Protein AF-A0A1C0SEE8-F1 (afdb_monomer_lite)

Foldseek 3Di:
DDPDPDDPPDDQDAAADPAPVRLVVCVVVVSQVDDPLLVLLSVCCNVCLVCLQPPDLCSSCVVSVHDSVVCQVSCVSNHHPGSVRSNVRSVVRVVVVVVVVPDD

Radius of gyration: 16.48 Å; chains: 1; bounding box: 42×32×48 Å

Sequence (104 aa):
MNYGDADTRTNAGQGRPGDMRELKGMFASRALRLPKQLEQIALVALARPDLVAFGSARSIALACAVSPTTVARFATALGFNDFRDLKAFFQQHLRNARMISASP

pLDDT: mean 82.45, std 17.89, range [37.16, 96.38]

Structure (mmCIF, N/CA/C/O backbone):
data_AF-A0A1C0SEE8-F1
#
_entry.id   AF-A0A1C0SEE8-F1
#
loop_
_atom_site.group_PDB
_atom_site.id
_atom_site.type_symbol
_atom_site.label_atom_id
_atom_site.label_alt_id
_atom_site.label_comp_id
_atom_site.label_asym_id
_atom_site.label_entity_id
_atom_site.label_seq_id
_atom_site.pdbx_PDB_ins_code
_atom_site.Cartn_x
_atom_site.Cartn_y
_atom_site.Cartn_z
_atom_site.occupancy
_atom_site.B_iso_or_equiv
_atom_site.auth_seq_id
_atom_site.auth_comp_id
_atom_site.auth_asym_id
_atom_site.auth_atom_id
_atom_site.pdbx_PDB_model_num
ATOM 1 N N . MET A 1 1 ? 30.900 11.590 36.720 1.00 50.94 1 MET A N 1
ATOM 2 C CA . MET A 1 1 ? 30.337 11.531 35.357 1.00 50.94 1 MET A CA 1
ATOM 3 C C . MET A 1 1 ? 29.552 10.240 35.223 1.00 50.94 1 MET A C 1
ATOM 5 O O . MET A 1 1 ? 30.171 9.195 35.116 1.00 50.94 1 MET A O 1
ATOM 9 N N . ASN A 1 2 ? 28.224 10.306 35.265 1.00 37.16 2 ASN A N 1
ATOM 10 C CA . ASN A 1 2 ? 27.395 9.521 34.355 1.00 37.16 2 ASN A CA 1
ATOM 11 C C . ASN A 1 2 ? 26.071 10.272 34.195 1.00 37.16 2 ASN A C 1
ATOM 13 O O . ASN A 1 2 ? 25.447 10.645 35.187 1.00 37.16 2 ASN A O 1
ATOM 17 N N . TYR A 1 3 ? 25.737 10.608 32.957 1.00 43.59 3 TYR A N 1
ATOM 18 C CA . TYR A 1 3 ? 24.571 11.398 32.597 1.00 43.59 3 TYR A CA 1
ATOM 19 C C . TYR A 1 3 ? 23.543 10.422 32.022 1.00 43.59 3 TYR A C 1
ATOM 21 O O . TYR A 1 3 ? 23.777 9.866 30.956 1.00 43.59 3 TYR A O 1
ATOM 29 N N . GLY A 1 4 ? 22.423 10.238 32.726 1.00 41.69 4 GLY A N 1
ATOM 30 C CA . GLY A 1 4 ? 21.159 9.817 32.116 1.00 41.69 4 GLY A CA 1
ATOM 31 C C . GLY A 1 4 ? 20.907 8.318 31.943 1.00 41.69 4 GLY A C 1
ATOM 32 O O . GLY A 1 4 ? 20.722 7.861 30.822 1.00 41.69 4 GLY A O 1
ATOM 33 N N . ASP A 1 5 ? 20.745 7.588 33.045 1.00 48.75 5 ASP A N 1
ATOM 34 C CA . ASP A 1 5 ? 19.945 6.359 33.074 1.00 48.75 5 ASP A CA 1
ATOM 35 C C . ASP A 1 5 ? 18.492 6.720 33.430 1.00 48.75 5 ASP A C 1
ATOM 37 O O . ASP A 1 5 ? 18.088 6.625 34.587 1.00 48.75 5 ASP A O 1
ATOM 41 N N . ALA A 1 6 ? 17.705 7.202 32.465 1.00 50.53 6 ALA A N 1
ATOM 42 C CA . ALA A 1 6 ? 16.244 7.224 32.574 1.00 50.53 6 ALA A CA 1
ATOM 43 C C . ALA A 1 6 ? 15.581 7.502 31.219 1.00 50.53 6 ALA A C 1
ATOM 45 O O . ALA A 1 6 ? 15.778 8.552 30.619 1.00 50.53 6 ALA A O 1
ATOM 46 N N . ASP A 1 7 ? 14.704 6.574 30.844 1.00 40.19 7 ASP A N 1
ATOM 47 C CA . ASP A 1 7 ? 13.665 6.693 29.822 1.00 40.19 7 ASP A CA 1
ATOM 48 C C . ASP A 1 7 ? 14.091 6.489 28.356 1.00 40.19 7 ASP A C 1
ATOM 50 O O . ASP A 1 7 ? 14.401 7.400 27.598 1.00 40.19 7 ASP A O 1
ATOM 54 N N . THR A 1 8 ? 13.996 5.240 27.901 1.00 44.12 8 THR A N 1
ATOM 55 C CA . THR A 1 8 ? 13.576 4.986 26.515 1.00 44.12 8 THR A CA 1
ATOM 56 C C . THR A 1 8 ? 12.328 4.119 26.552 1.00 44.12 8 THR A C 1
ATOM 58 O O . THR A 1 8 ? 12.347 2.909 26.323 1.00 44.12 8 THR A O 1
ATOM 61 N N . ARG A 1 9 ? 11.216 4.750 26.930 1.00 43.19 9 ARG A N 1
ATOM 62 C CA . ARG A 1 9 ? 9.904 4.126 27.084 1.00 43.19 9 ARG A CA 1
ATOM 63 C C . ARG A 1 9 ? 9.070 4.184 25.795 1.00 43.19 9 ARG A C 1
ATOM 65 O O . ARG A 1 9 ? 7.901 4.546 25.842 1.00 43.19 9 ARG A O 1
ATOM 72 N N . THR A 1 10 ? 9.626 3.773 24.650 1.00 42.69 10 THR A N 1
ATOM 73 C CA . THR A 1 10 ? 8.882 3.635 23.374 1.00 42.69 10 THR A CA 1
ATOM 74 C C . THR A 1 10 ? 9.441 2.507 22.494 1.00 42.69 10 THR A C 1
ATOM 76 O O . THR A 1 10 ? 10.111 2.725 21.491 1.00 42.69 10 THR A O 1
ATOM 79 N N . ASN A 1 11 ? 9.155 1.254 22.855 1.00 45.31 11 ASN A N 1
ATOM 80 C CA . ASN A 1 11 ? 9.361 0.112 21.958 1.00 45.31 11 ASN A CA 1
ATOM 81 C C . ASN A 1 11 ? 8.105 -0.102 21.085 1.00 45.31 11 ASN A C 1
ATOM 83 O O . ASN A 1 11 ? 7.016 -0.276 21.627 1.00 45.31 11 ASN A O 1
ATOM 87 N N . ALA A 1 12 ? 8.312 -0.134 19.759 1.00 42.47 12 ALA A N 1
ATOM 88 C CA . ALA A 1 12 ? 7.362 -0.303 18.640 1.00 42.47 12 ALA A CA 1
ATOM 89 C C . ALA A 1 12 ? 6.706 0.981 18.072 1.00 42.47 12 ALA A C 1
ATOM 91 O O . ALA A 1 12 ? 5.544 1.279 18.325 1.00 42.47 12 ALA A O 1
ATOM 92 N N . GLY A 1 13 ? 7.452 1.699 17.221 1.00 45.03 13 GLY A N 1
ATOM 93 C CA . GLY A 1 13 ? 6.973 2.850 16.442 1.00 45.03 13 GLY A CA 1
ATOM 94 C C . GLY A 1 13 ? 7.707 3.032 15.103 1.00 45.03 13 GLY A C 1
ATOM 95 O O . GLY A 1 13 ? 8.386 4.026 14.903 1.00 45.03 13 GLY A O 1
ATOM 96 N N . GLN A 1 14 ? 7.571 2.034 14.218 1.00 59.75 14 GLN A N 1
ATOM 97 C CA . GLN A 1 14 ? 7.402 2.145 12.753 1.00 59.75 14 GLN A CA 1
ATOM 98 C C . GLN A 1 14 ? 8.349 3.054 11.934 1.00 59.75 14 GLN A C 1
ATOM 100 O O . GLN A 1 14 ? 7.964 4.134 11.492 1.00 59.75 14 GLN A O 1
ATOM 105 N N . GLY A 1 15 ? 9.542 2.553 11.599 1.00 71.12 15 GLY A N 1
ATOM 106 C CA . GLY A 1 15 ? 10.313 3.033 10.442 1.00 71.12 15 GLY A CA 1
ATOM 107 C C . GLY A 1 15 ? 9.864 2.367 9.132 1.00 71.12 15 GLY A C 1
ATOM 108 O O . GLY A 1 15 ? 9.297 1.273 9.159 1.00 71.12 15 GLY A O 1
ATOM 109 N N . ARG A 1 16 ? 10.116 3.026 7.991 1.00 85.50 16 ARG A N 1
ATOM 110 C CA . ARG A 1 16 ? 9.962 2.444 6.643 1.00 85.50 16 ARG A CA 1
ATOM 111 C C . ARG A 1 16 ? 10.706 1.100 6.566 1.00 85.50 16 ARG A C 1
ATOM 113 O O . ARG A 1 16 ? 11.880 1.083 6.931 1.00 85.50 16 ARG A O 1
ATOM 120 N N . PRO A 1 17 ? 10.096 0.022 6.039 1.00 88.69 17 PRO A N 1
ATOM 121 C CA . PRO A 1 17 ? 10.783 -1.255 5.906 1.00 88.69 17 PRO A CA 1
ATOM 122 C C . PRO A 1 17 ? 11.960 -1.151 4.928 1.00 88.69 17 PRO A C 1
ATOM 124 O O . PRO A 1 17 ? 11.804 -0.622 3.823 1.00 88.69 17 PRO A O 1
ATOM 127 N N . GLY A 1 18 ? 13.114 -1.697 5.311 1.00 87.44 18 GLY A N 1
ATOM 128 C CA . GLY A 1 18 ? 14.304 -1.773 4.455 1.00 87.44 18 GLY A CA 1
ATOM 129 C C . GLY A 1 18 ? 14.163 -2.795 3.326 1.00 87.44 18 GLY A C 1
ATOM 130 O O . GLY A 1 18 ? 14.542 -2.526 2.190 1.00 87.44 18 GLY A O 1
ATOM 131 N N . ASP A 1 19 ? 13.517 -3.932 3.611 1.00 90.56 19 ASP A N 1
ATOM 132 C CA . ASP A 1 19 ? 13.338 -5.043 2.671 1.00 90.56 19 ASP A CA 1
ATOM 133 C C . ASP A 1 19 ? 12.019 -5.796 2.885 1.00 90.56 19 ASP A C 1
ATOM 135 O O . ASP A 1 19 ? 11.362 -5.707 3.925 1.00 90.56 19 ASP A O 1
ATOM 139 N N . MET A 1 20 ? 11.645 -6.636 1.914 1.00 89.94 20 MET A N 1
ATOM 140 C CA . MET A 1 20 ? 10.422 -7.451 1.974 1.00 89.94 20 MET A CA 1
ATOM 141 C C . MET A 1 20 ? 10.382 -8.405 3.180 1.00 89.94 20 MET A C 1
ATOM 143 O O . MET A 1 20 ? 9.303 -8.741 3.671 1.00 89.94 20 MET A O 1
ATOM 147 N N . ARG A 1 21 ? 11.545 -8.860 3.670 1.00 89.06 21 ARG A N 1
ATOM 148 C CA . ARG A 1 21 ? 11.627 -9.726 4.859 1.00 89.06 21 ARG A CA 1
ATOM 149 C C . ARG A 1 21 ? 11.221 -8.965 6.122 1.00 89.06 21 ARG A C 1
ATOM 151 O O . ARG A 1 21 ? 10.483 -9.505 6.941 1.00 89.06 21 ARG A O 1
ATOM 158 N N . GLU A 1 22 ? 11.648 -7.711 6.230 1.00 89.12 22 GLU A N 1
ATOM 159 C CA . GLU A 1 22 ? 11.284 -6.819 7.328 1.00 89.12 22 GLU A CA 1
ATOM 160 C C . GLU A 1 22 ? 9.804 -6.437 7.260 1.00 89.12 22 GLU A C 1
ATOM 162 O O . GLU A 1 22 ? 9.094 -6.597 8.249 1.00 89.12 22 GLU A O 1
ATOM 167 N N . LEU A 1 23 ? 9.296 -6.084 6.071 1.00 89.81 23 LEU A N 1
ATOM 168 C CA . LEU A 1 23 ? 7.870 -5.807 5.862 1.00 89.81 23 LEU A CA 1
ATOM 169 C C . LEU A 1 23 ? 6.982 -6.982 6.324 1.00 89.81 23 LEU A C 1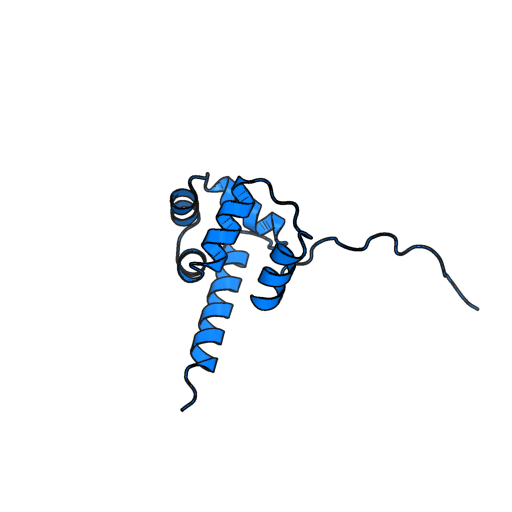
ATOM 171 O O . LEU A 1 23 ? 5.996 -6.780 7.032 1.00 89.81 23 LEU A O 1
ATOM 175 N N . LYS A 1 24 ? 7.346 -8.227 5.980 1.00 88.50 24 LYS A N 1
ATOM 176 C CA . LYS A 1 24 ? 6.644 -9.436 6.458 1.00 88.50 24 LYS A CA 1
ATOM 177 C C . LYS A 1 24 ? 6.709 -9.575 7.982 1.00 88.50 24 LYS A C 1
ATOM 179 O O . LYS A 1 24 ? 5.699 -9.904 8.601 1.00 88.50 24 LYS A O 1
ATOM 184 N N . GLY A 1 25 ? 7.866 -9.296 8.582 1.00 87.88 25 GLY A N 1
ATOM 185 C CA . GLY A 1 25 ? 8.043 -9.286 10.035 1.00 87.88 25 GLY A CA 1
ATOM 186 C C . GLY A 1 25 ? 7.162 -8.248 10.736 1.00 87.88 25 GLY A C 1
ATOM 187 O O . GLY A 1 25 ? 6.557 -8.557 11.762 1.00 87.88 25 GLY A O 1
ATOM 188 N N . MET A 1 26 ? 7.007 -7.052 10.160 1.00 85.69 26 MET A N 1
ATOM 189 C CA . MET A 1 26 ? 6.138 -5.995 10.699 1.00 85.69 26 MET A CA 1
ATOM 190 C C . MET A 1 26 ? 4.659 -6.407 10.718 1.00 85.69 26 MET A C 1
ATOM 192 O O . MET A 1 26 ? 3.955 -6.124 11.688 1.00 85.69 26 MET A O 1
ATOM 196 N N . PHE A 1 27 ? 4.183 -7.111 9.684 1.00 83.56 27 PHE A N 1
ATOM 197 C CA . PHE A 1 27 ? 2.820 -7.653 9.670 1.00 83.56 27 PHE A CA 1
ATOM 198 C C . PHE A 1 27 ? 2.648 -8.826 10.647 1.00 83.56 27 PHE A C 1
ATOM 200 O O . PHE A 1 27 ? 1.667 -8.862 11.387 1.00 83.56 27 PHE A O 1
ATOM 207 N N . ALA A 1 28 ? 3.609 -9.756 10.699 1.00 80.81 28 ALA A N 1
ATOM 208 C CA . ALA A 1 28 ? 3.542 -10.945 11.556 1.00 80.81 28 ALA A CA 1
ATOM 209 C C . ALA A 1 28 ? 3.612 -10.615 13.057 1.00 80.81 28 ALA A C 1
ATOM 211 O O . ALA A 1 28 ? 2.909 -11.218 13.862 1.00 80.81 28 ALA A O 1
ATOM 212 N N . SER A 1 29 ? 4.423 -9.625 13.431 1.00 74.69 29 SER A N 1
ATOM 213 C CA . SER A 1 29 ? 4.553 -9.148 14.815 1.00 74.69 29 SER A CA 1
ATOM 214 C C . SER A 1 29 ? 3.344 -8.345 15.302 1.00 74.69 29 SER A C 1
ATOM 216 O O . SER A 1 29 ? 3.288 -7.978 16.474 1.00 74.69 29 SER A O 1
ATOM 218 N N . ARG A 1 30 ? 2.375 -8.043 14.420 1.00 65.62 30 ARG A N 1
ATOM 219 C CA . ARG A 1 30 ? 1.243 -7.145 14.701 1.00 65.62 30 ARG A CA 1
ATOM 220 C C . ARG A 1 30 ? 1.672 -5.755 15.188 1.00 65.62 30 ARG A C 1
ATOM 222 O O . ARG A 1 30 ? 0.850 -5.021 15.738 1.00 65.62 30 ARG A O 1
ATOM 229 N N . ALA A 1 31 ? 2.935 -5.386 14.949 1.00 59.12 31 ALA A N 1
ATOM 230 C CA . ALA A 1 31 ? 3.485 -4.070 15.257 1.00 59.12 31 ALA A CA 1
ATOM 231 C C . ALA A 1 31 ? 2.713 -2.962 14.523 1.00 59.12 31 ALA A C 1
ATOM 233 O O . ALA A 1 31 ? 2.576 -1.852 15.023 1.00 59.12 31 ALA A O 1
ATOM 234 N N . LEU A 1 32 ? 2.140 -3.294 13.364 1.00 62.69 32 LEU A N 1
ATOM 235 C CA . LEU A 1 32 ? 1.184 -2.469 12.639 1.00 62.69 32 LEU A CA 1
ATOM 236 C C . LEU A 1 32 ? -0.247 -2.896 12.998 1.00 62.69 32 LEU A C 1
ATOM 238 O O . LEU A 1 32 ? -0.769 -3.873 12.460 1.00 62.69 32 LEU A O 1
ATOM 242 N N . ARG A 1 33 ? -0.921 -2.151 13.881 1.00 66.62 33 ARG A N 1
ATOM 243 C CA . ARG A 1 33 ? -2.374 -2.297 14.079 1.00 66.62 33 ARG A CA 1
ATOM 244 C C . ARG A 1 33 ? -3.119 -1.651 12.916 1.00 66.62 33 ARG A C 1
ATOM 246 O O . ARG A 1 33 ? -3.517 -0.490 12.974 1.00 66.62 33 ARG A O 1
ATOM 253 N N . LEU A 1 34 ? -3.285 -2.411 11.840 1.00 70.00 34 LEU A N 1
ATOM 254 C CA . LEU A 1 34 ? -3.967 -1.943 10.642 1.00 70.00 34 LEU A CA 1
ATOM 255 C C . LEU A 1 34 ? -5.485 -2.129 10.760 1.00 70.00 34 LEU A C 1
ATOM 257 O O . LEU A 1 34 ? -5.946 -3.192 11.175 1.00 70.00 34 LEU A O 1
ATOM 261 N N . PRO A 1 35 ? -6.296 -1.133 10.362 1.00 84.69 35 PRO A N 1
ATOM 262 C CA . PRO A 1 35 ? -7.711 -1.362 10.123 1.00 84.69 35 PRO A CA 1
ATOM 263 C C . PRO A 1 35 ? -7.882 -2.365 8.974 1.00 84.69 35 PRO A C 1
ATOM 265 O O . PRO A 1 35 ? -7.039 -2.445 8.077 1.00 84.69 35 PRO A O 1
ATOM 268 N N . LYS A 1 36 ? -9.016 -3.075 8.957 1.00 85.00 36 LYS A N 1
ATOM 269 C CA . LYS A 1 36 ? -9.326 -4.164 8.008 1.00 85.00 36 LYS A CA 1
ATOM 270 C C . LYS A 1 36 ? -9.006 -3.831 6.542 1.00 85.00 36 LYS A C 1
ATOM 272 O O . LYS A 1 36 ? -8.529 -4.679 5.799 1.00 85.00 36 LYS A O 1
ATOM 277 N N . GLN A 1 37 ? -9.236 -2.585 6.124 1.00 87.50 37 GLN A N 1
ATOM 278 C CA . GLN A 1 37 ? -8.945 -2.136 4.760 1.00 87.50 37 GLN A CA 1
ATOM 279 C C . GLN A 1 37 ? -7.443 -2.054 4.446 1.00 87.50 37 GLN A C 1
ATOM 281 O O . GLN A 1 37 ? -7.048 -2.370 3.331 1.00 87.50 37 GLN A O 1
ATOM 286 N N . LEU A 1 38 ? -6.603 -1.646 5.401 1.00 88.50 38 LEU A N 1
ATOM 287 C CA . LEU A 1 38 ? -5.149 -1.606 5.209 1.00 88.50 38 LEU A CA 1
ATOM 288 C C . LEU A 1 38 ? -4.532 -3.008 5.297 1.00 88.50 38 LEU A C 1
ATOM 290 O O . LEU A 1 38 ? -3.598 -3.305 4.558 1.00 88.50 38 LEU A O 1
ATOM 294 N N . GLU A 1 39 ? -5.090 -3.886 6.134 1.00 88.50 39 GLU A N 1
ATOM 295 C CA . GLU A 1 39 ? -4.704 -5.303 6.182 1.00 88.50 39 GLU A CA 1
ATOM 296 C C . GLU A 1 39 ? -4.991 -6.010 4.847 1.00 88.50 39 GLU A C 1
ATOM 298 O O . GLU A 1 39 ? -4.130 -6.709 4.322 1.00 88.50 39 GLU A O 1
ATOM 303 N N . GLN A 1 40 ? -6.147 -5.744 4.229 1.00 90.94 40 GLN A N 1
ATOM 304 C CA . GLN A 1 40 ? -6.470 -6.257 2.894 1.00 90.94 40 GLN A CA 1
ATOM 305 C C . GLN A 1 40 ? -5.414 -5.851 1.850 1.00 90.94 40 GLN A C 1
ATOM 307 O O . GLN A 1 40 ? -4.972 -6.679 1.053 1.00 90.94 40 GLN A O 1
ATOM 312 N N . ILE A 1 41 ? -4.981 -4.585 1.864 1.00 93.81 41 ILE A N 1
ATOM 313 C CA . ILE A 1 41 ? -3.949 -4.095 0.938 1.00 93.81 41 ILE A CA 1
ATOM 314 C C . ILE A 1 41 ? -2.611 -4.790 1.213 1.00 93.81 41 ILE A C 1
ATOM 316 O O . ILE A 1 41 ? -1.942 -5.201 0.266 1.00 93.81 41 ILE A O 1
ATOM 320 N N . ALA A 1 42 ? -2.241 -4.978 2.484 1.00 92.06 42 ALA A N 1
ATOM 321 C CA . ALA A 1 42 ? -1.035 -5.709 2.870 1.00 92.06 42 ALA A CA 1
ATOM 322 C C . ALA A 1 42 ? -1.033 -7.143 2.327 1.00 92.06 42 ALA A C 1
ATOM 324 O O . ALA A 1 42 ? -0.061 -7.561 1.702 1.00 92.06 42 ALA A O 1
ATOM 325 N N . LEU A 1 43 ? -2.133 -7.879 2.503 1.00 90.69 43 LEU A N 1
ATOM 326 C CA . LEU A 1 43 ? -2.269 -9.251 2.011 1.00 90.69 43 LEU A CA 1
ATOM 327 C C . LEU A 1 43 ? -2.097 -9.326 0.491 1.00 90.69 43 LEU A C 1
ATOM 329 O O . LEU A 1 43 ? -1.327 -10.148 -0.007 1.00 90.69 43 LEU A O 1
ATOM 333 N N . VAL A 1 44 ? -2.754 -8.428 -0.251 1.00 93.69 44 VAL A N 1
ATOM 334 C CA . VAL A 1 44 ? -2.614 -8.361 -1.712 1.00 93.69 44 VAL A CA 1
ATOM 335 C C . VAL A 1 44 ? -1.189 -7.989 -2.118 1.00 93.69 44 VAL A C 1
ATOM 337 O O . VAL A 1 44 ? -0.668 -8.583 -3.056 1.00 93.69 44 VAL A O 1
ATOM 340 N N . ALA A 1 45 ? -0.541 -7.059 -1.417 1.00 92.75 45 ALA A N 1
ATOM 341 C CA . ALA A 1 45 ? 0.829 -6.642 -1.703 1.00 92.75 45 ALA A CA 1
ATOM 342 C C . ALA A 1 45 ? 1.852 -7.765 -1.464 1.00 92.75 45 ALA A C 1
ATOM 344 O O . ALA A 1 45 ? 2.795 -7.918 -2.239 1.00 92.75 45 ALA A O 1
ATOM 345 N N . LEU A 1 46 ? 1.654 -8.577 -0.420 1.00 91.38 46 LEU A N 1
ATOM 346 C CA . LEU A 1 46 ? 2.488 -9.747 -0.137 1.00 91.38 46 LEU A CA 1
ATOM 347 C C . LEU A 1 46 ? 2.271 -10.874 -1.154 1.00 91.38 46 LEU A C 1
ATOM 349 O O . LEU A 1 46 ? 3.233 -11.548 -1.518 1.00 91.38 46 LEU A O 1
ATOM 353 N N . ALA A 1 47 ? 1.028 -11.079 -1.597 1.00 92.31 47 ALA A N 1
ATOM 354 C CA . ALA A 1 47 ? 0.668 -12.133 -2.545 1.00 92.31 47 ALA A CA 1
ATOM 355 C C . ALA A 1 47 ? 1.001 -11.776 -4.004 1.00 92.31 47 ALA A C 1
ATOM 357 O O . ALA A 1 47 ? 1.366 -12.651 -4.783 1.00 92.31 47 ALA A O 1
ATOM 358 N N . ARG A 1 48 ? 0.860 -10.500 -4.380 1.00 93.62 48 ARG A N 1
ATOM 359 C CA . ARG A 1 48 ? 1.059 -9.973 -5.740 1.00 93.62 48 ARG A CA 1
ATOM 360 C C . ARG A 1 48 ? 1.926 -8.709 -5.708 1.00 93.62 48 ARG A C 1
ATOM 362 O O . ARG A 1 48 ? 1.420 -7.600 -5.909 1.00 93.62 48 ARG A O 1
ATOM 369 N N . PRO A 1 49 ? 3.233 -8.849 -5.434 1.00 93.81 49 PRO A N 1
ATOM 370 C CA . PRO A 1 49 ? 4.150 -7.714 -5.381 1.00 93.81 49 PRO A CA 1
ATOM 371 C C . PRO A 1 49 ? 4.272 -6.975 -6.725 1.00 93.81 49 PRO A C 1
ATOM 373 O O . PRO A 1 49 ? 4.486 -5.765 -6.735 1.00 93.81 49 PRO A O 1
ATOM 376 N N . ASP A 1 50 ? 4.086 -7.659 -7.859 1.00 95.06 50 ASP A N 1
ATOM 377 C CA . ASP A 1 50 ? 4.088 -7.072 -9.208 1.00 95.06 50 ASP A CA 1
ATOM 378 C C . ASP A 1 50 ? 2.951 -6.060 -9.412 1.00 95.06 50 ASP A C 1
ATOM 380 O O . ASP A 1 50 ? 3.160 -4.992 -9.992 1.00 95.06 50 ASP A O 1
ATOM 384 N N . LEU A 1 51 ? 1.771 -6.339 -8.854 1.00 95.56 51 LEU A N 1
ATOM 385 C CA . LEU A 1 51 ? 0.611 -5.460 -8.944 1.00 95.56 51 LEU A CA 1
ATOM 386 C C . LEU A 1 51 ? 0.876 -4.128 -8.233 1.00 95.56 51 LEU A C 1
ATOM 388 O O . LEU A 1 51 ? 0.455 -3.078 -8.719 1.00 95.56 51 LEU A O 1
ATOM 392 N N . VAL A 1 52 ? 1.621 -4.148 -7.126 1.00 95.69 52 VAL A N 1
ATOM 393 C CA . VAL A 1 52 ? 2.045 -2.926 -6.426 1.00 95.69 52 VAL A CA 1
ATOM 394 C C . VAL A 1 52 ? 3.209 -2.250 -7.154 1.00 95.69 52 VAL A C 1
ATOM 396 O O . VAL A 1 52 ? 3.208 -1.029 -7.311 1.00 95.69 52 VAL A O 1
ATOM 399 N N . ALA A 1 53 ? 4.172 -3.031 -7.651 1.00 95.69 53 ALA A N 1
ATOM 400 C CA . ALA A 1 53 ? 5.364 -2.540 -8.339 1.00 95.69 53 ALA A CA 1
ATOM 401 C C . ALA A 1 53 ? 5.070 -1.870 -9.688 1.00 95.69 53 ALA A C 1
ATOM 403 O O . ALA A 1 53 ? 5.765 -0.930 -10.075 1.00 95.69 53 ALA A O 1
ATOM 404 N N . PHE A 1 54 ? 4.062 -2.333 -10.429 1.00 95.88 54 PHE A N 1
ATOM 405 C CA . PHE A 1 54 ? 3.789 -1.870 -11.794 1.00 95.88 54 PHE A CA 1
ATOM 406 C C . PHE A 1 54 ? 2.413 -1.225 -11.943 1.00 95.88 54 PHE A C 1
ATOM 408 O O . PHE A 1 54 ? 2.269 -0.289 -12.734 1.00 95.88 54 PHE A O 1
ATOM 415 N N . GLY A 1 55 ? 1.439 -1.613 -11.120 1.00 94.81 55 GLY A N 1
ATOM 416 C CA . GLY A 1 55 ? 0.092 -1.053 -11.140 1.00 94.81 55 GLY A CA 1
ATOM 417 C C . GLY A 1 55 ? 0.005 0.416 -10.713 1.00 94.81 55 GLY A C 1
ATOM 418 O O . GLY A 1 55 ? 0.961 1.052 -10.252 1.00 94.81 55 GLY A O 1
ATOM 419 N N . SER A 1 56 ? -1.184 0.984 -10.901 1.00 96.31 56 SER A N 1
ATOM 420 C CA . SER A 1 56 ? -1.555 2.308 -10.393 1.00 96.31 56 SER A CA 1
ATOM 421 C C . SER A 1 56 ? -2.286 2.194 -9.055 1.00 96.31 56 SER A C 1
ATOM 423 O O . SER A 1 56 ? -2.890 1.160 -8.765 1.00 96.31 56 SER A O 1
ATOM 425 N N . ALA A 1 57 ? -2.330 3.282 -8.277 1.00 94.56 57 ALA A N 1
ATOM 426 C CA . ALA A 1 57 ? -3.112 3.330 -7.037 1.00 94.56 57 ALA A CA 1
ATOM 427 C C . ALA A 1 57 ? -4.582 2.924 -7.261 1.00 94.56 57 ALA A C 1
ATOM 429 O O . ALA A 1 57 ? -5.160 2.222 -6.439 1.00 94.56 57 ALA A O 1
ATOM 430 N N . ARG A 1 58 ? -5.168 3.291 -8.412 1.00 96.31 58 ARG A N 1
ATOM 431 C CA . ARG A 1 58 ? -6.527 2.886 -8.807 1.00 96.31 58 ARG A CA 1
ATOM 432 C C . ARG A 1 58 ? -6.655 1.377 -9.034 1.00 96.31 58 ARG A C 1
ATOM 434 O O . ARG A 1 58 ? -7.636 0.790 -8.594 1.00 96.31 58 ARG A O 1
ATOM 441 N N . SER A 1 59 ? -5.680 0.757 -9.698 1.00 96.19 59 SER A N 1
ATOM 442 C CA . SER A 1 59 ? -5.706 -0.688 -9.979 1.00 96.19 59 SER A CA 1
ATOM 443 C C . SER A 1 59 ? -5.580 -1.504 -8.692 1.00 96.19 59 SER A C 1
ATOM 445 O O . SER A 1 59 ? -6.305 -2.474 -8.493 1.00 96.19 59 SER A O 1
ATOM 447 N N . ILE A 1 60 ? -4.715 -1.055 -7.778 1.00 96.25 60 ILE A N 1
ATOM 448 C CA . ILE A 1 60 ? -4.543 -1.662 -6.452 1.00 96.25 60 ILE A CA 1
ATOM 449 C C . ILE A 1 60 ? -5.812 -1.497 -5.617 1.00 96.25 60 ILE A C 1
ATOM 451 O O . ILE A 1 60 ? -6.281 -2.454 -5.007 1.00 96.25 60 ILE A O 1
ATOM 455 N N . ALA A 1 61 ? -6.395 -0.298 -5.630 1.00 96.25 61 ALA A N 1
ATOM 456 C CA . ALA A 1 61 ? -7.626 -0.001 -4.914 1.00 96.25 61 ALA A CA 1
ATOM 457 C C . ALA A 1 61 ? -8.777 -0.915 -5.360 1.00 96.25 61 ALA A C 1
ATOM 459 O O . ALA A 1 61 ? -9.452 -1.509 -4.522 1.00 96.25 61 ALA A O 1
ATOM 460 N N . LEU A 1 62 ? -8.935 -1.100 -6.673 1.00 96.38 62 LEU A N 1
ATOM 461 C CA . LEU A 1 62 ? -9.937 -1.994 -7.250 1.00 96.38 62 LEU A CA 1
ATOM 462 C C . LEU A 1 62 ? -9.690 -3.454 -6.849 1.00 96.38 62 LEU A C 1
ATOM 464 O O . LEU A 1 62 ? -10.616 -4.135 -6.421 1.00 96.38 62 LEU A O 1
ATOM 468 N N . ALA A 1 63 ? -8.435 -3.906 -6.892 1.00 94.50 63 ALA A N 1
ATOM 469 C CA . ALA A 1 63 ? -8.050 -5.254 -6.477 1.00 94.50 63 ALA A CA 1
ATOM 470 C C . ALA A 1 63 ? -8.281 -5.538 -4.981 1.00 94.50 63 ALA A C 1
ATOM 472 O O . ALA A 1 63 ? -8.408 -6.700 -4.603 1.00 94.50 63 ALA A O 1
ATOM 473 N N . CYS A 1 64 ? -8.325 -4.499 -4.143 1.00 94.06 64 CYS A N 1
ATOM 474 C CA . CYS A 1 64 ? -8.542 -4.614 -2.699 1.00 94.06 64 CYS A CA 1
ATOM 475 C C . CYS A 1 64 ? -9.960 -4.194 -2.264 1.00 94.06 64 CYS A C 1
ATOM 477 O O . CYS A 1 64 ? -10.248 -4.227 -1.069 1.00 94.06 64 CYS A O 1
ATOM 479 N N . ALA A 1 65 ? -10.829 -3.783 -3.197 1.00 94.56 65 ALA A N 1
ATOM 480 C CA . ALA A 1 65 ? -12.142 -3.189 -2.916 1.00 94.56 65 ALA A CA 1
ATOM 481 C C . ALA A 1 65 ? -12.084 -1.994 -1.932 1.00 94.56 65 ALA A C 1
ATOM 483 O O . ALA A 1 65 ? -12.871 -1.884 -0.992 1.00 94.56 65 ALA A O 1
ATOM 484 N N . VAL A 1 66 ? -11.125 -1.088 -2.144 1.00 94.88 66 VAL A N 1
ATOM 485 C CA . VAL A 1 66 ? -10.919 0.147 -1.359 1.00 94.88 66 VAL A CA 1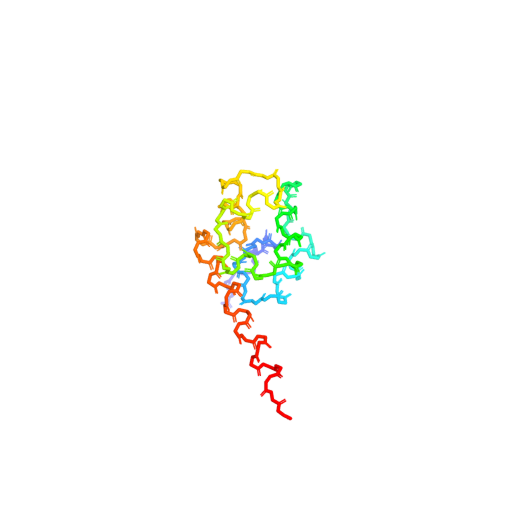
ATOM 486 C C . VAL A 1 66 ? -10.829 1.369 -2.281 1.00 94.88 66 VAL A C 1
ATOM 488 O O . VAL A 1 66 ? -10.891 1.242 -3.502 1.00 94.88 66 VAL A O 1
ATOM 491 N N . SER A 1 67 ? -10.663 2.570 -1.719 1.00 95.75 67 SER A N 1
ATOM 492 C CA . SER A 1 67 ? -10.404 3.785 -2.500 1.00 95.75 67 SER A CA 1
ATOM 493 C C . SER A 1 67 ? -8.903 3.982 -2.800 1.00 95.75 67 SER A C 1
ATOM 495 O O . SER A 1 67 ? -8.047 3.528 -2.034 1.00 95.75 67 SER A O 1
ATOM 497 N N . PRO A 1 68 ? -8.540 4.733 -3.860 1.00 95.62 68 PRO A N 1
ATOM 498 C CA . PRO A 1 68 ? -7.147 5.112 -4.127 1.00 95.62 68 PRO A CA 1
ATOM 499 C C . PRO A 1 68 ? -6.505 5.909 -2.983 1.00 95.62 68 PRO A C 1
ATOM 501 O O . PRO A 1 68 ? -5.313 5.772 -2.720 1.00 95.62 68 PRO A O 1
ATOM 504 N N . THR A 1 69 ? -7.298 6.710 -2.266 1.00 95.62 69 THR A N 1
ATOM 505 C CA . THR A 1 69 ? -6.843 7.448 -1.080 1.00 95.62 69 THR A CA 1
ATOM 506 C C . THR A 1 69 ? -6.450 6.510 0.061 1.00 95.62 69 THR A C 1
ATO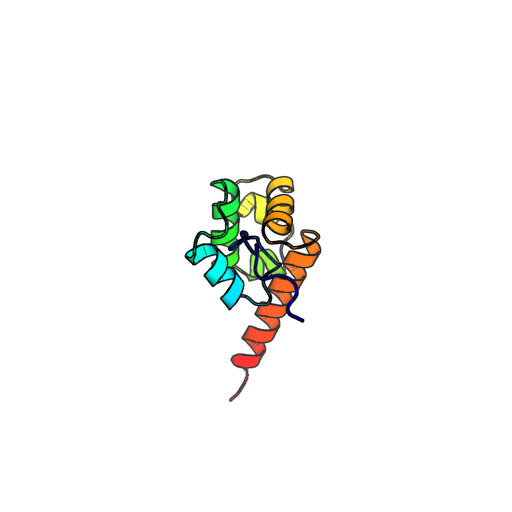M 508 O O . THR A 1 69 ? -5.455 6.764 0.735 1.00 95.62 69 THR A O 1
ATOM 511 N N . THR A 1 70 ? -7.148 5.385 0.244 1.00 94.88 70 THR A N 1
ATOM 512 C CA . THR A 1 70 ? -6.760 4.351 1.218 1.00 94.88 70 THR A CA 1
ATOM 513 C C . THR A 1 70 ? -5.434 3.689 0.841 1.00 94.88 70 THR A C 1
ATOM 515 O O . THR A 1 70 ? -4.625 3.421 1.723 1.00 94.88 70 THR A O 1
ATOM 518 N N . VAL A 1 71 ? -5.152 3.499 -0.453 1.00 95.56 71 VAL A N 1
ATOM 519 C CA . VAL A 1 71 ? -3.845 2.998 -0.926 1.00 95.56 71 VAL A CA 1
ATOM 520 C C . VAL A 1 71 ? -2.720 4.003 -0.650 1.00 95.56 71 VAL A C 1
ATOM 522 O O . VAL A 1 71 ? -1.631 3.608 -0.243 1.00 95.56 71 VAL A O 1
ATOM 525 N N . ALA A 1 72 ? -2.969 5.306 -0.802 1.00 93.81 72 ALA A N 1
ATOM 526 C CA . ALA A 1 72 ? -1.993 6.325 -0.411 1.00 93.81 72 ALA A CA 1
ATOM 527 C C . ALA A 1 72 ? -1.741 6.317 1.109 1.00 93.81 72 ALA A C 1
ATOM 529 O O . ALA A 1 72 ? -0.590 6.321 1.539 1.00 93.81 72 ALA A O 1
ATOM 530 N N . ARG A 1 73 ? -2.802 6.206 1.924 1.00 92.12 73 ARG A N 1
ATOM 531 C CA . ARG A 1 73 ? -2.686 6.071 3.389 1.00 92.12 73 ARG A CA 1
ATOM 532 C C . ARG A 1 73 ? -1.976 4.792 3.821 1.00 92.12 73 ARG A C 1
ATOM 534 O O . ARG A 1 73 ? -1.324 4.786 4.855 1.00 92.12 73 ARG A O 1
ATOM 541 N N . PHE A 1 74 ? -2.102 3.713 3.053 1.00 93.69 74 PHE A N 1
ATOM 542 C CA . PHE A 1 74 ? -1.350 2.487 3.295 1.00 93.69 74 PHE A CA 1
ATOM 543 C C . PHE A 1 74 ? 0.160 2.728 3.196 1.00 93.69 74 PHE A C 1
ATOM 545 O O . PHE A 1 74 ? 0.900 2.305 4.079 1.00 93.69 74 PHE A O 1
ATOM 552 N N . ALA A 1 75 ? 0.612 3.451 2.165 1.00 93.62 75 ALA A N 1
ATOM 553 C CA . ALA A 1 75 ? 2.026 3.786 1.997 1.00 93.62 75 ALA A CA 1
ATOM 554 C C . ALA A 1 75 ? 2.560 4.583 3.197 1.00 93.62 75 ALA A C 1
ATOM 556 O O . ALA A 1 75 ? 3.577 4.214 3.780 1.00 93.62 75 ALA A O 1
ATOM 557 N N . THR A 1 76 ? 1.834 5.619 3.622 1.00 91.50 76 THR A N 1
ATOM 558 C CA . THR A 1 76 ? 2.259 6.445 4.759 1.00 91.50 76 THR A CA 1
ATOM 559 C C . THR A 1 76 ? 2.183 5.700 6.091 1.00 91.50 76 THR A C 1
ATOM 561 O O . THR A 1 76 ? 3.050 5.882 6.939 1.00 91.50 76 THR A O 1
ATOM 564 N N . ALA A 1 77 ? 1.214 4.794 6.274 1.00 89.31 77 ALA A N 1
ATOM 565 C CA . ALA A 1 77 ? 1.121 3.941 7.464 1.00 89.31 77 ALA A CA 1
ATOM 566 C C . ALA A 1 77 ? 2.308 2.970 7.606 1.00 89.31 77 ALA A C 1
ATOM 568 O O . ALA A 1 77 ? 2.652 2.573 8.718 1.00 89.31 77 ALA A O 1
ATOM 569 N N . LEU A 1 78 ? 2.942 2.601 6.491 1.00 88.19 78 LEU A N 1
ATOM 570 C CA . LEU A 1 78 ? 4.170 1.806 6.464 1.00 88.19 78 LEU A CA 1
ATOM 571 C C . LEU A 1 78 ? 5.449 2.653 6.593 1.00 88.19 78 LEU A C 1
ATOM 573 O O . LEU A 1 78 ? 6.537 2.091 6.561 1.00 88.19 78 LEU A O 1
ATOM 577 N N . GLY A 1 79 ? 5.340 3.980 6.720 1.00 90.00 79 GLY A N 1
ATOM 578 C CA . GLY A 1 79 ? 6.483 4.888 6.852 1.00 90.00 79 GLY A CA 1
ATOM 579 C C . GLY A 1 79 ? 7.081 5.385 5.530 1.00 90.00 79 GLY A C 1
ATOM 580 O O . GLY A 1 79 ? 8.127 6.026 5.549 1.00 90.00 79 GLY A O 1
ATOM 581 N N . PHE A 1 80 ? 6.447 5.118 4.3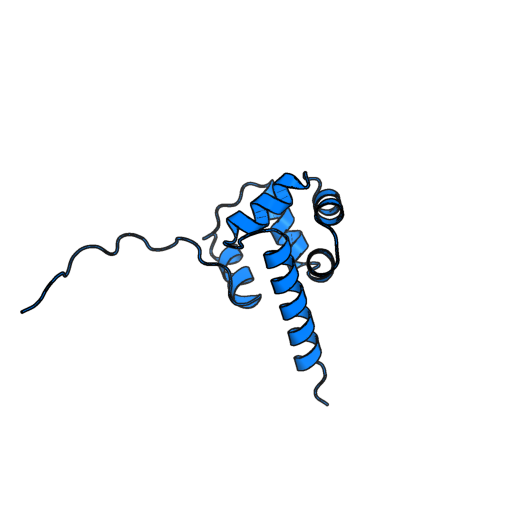82 1.00 92.75 80 PHE A N 1
ATOM 582 C CA . PHE A 1 80 ? 6.853 5.713 3.101 1.00 92.75 80 PHE A CA 1
ATOM 583 C C . PHE A 1 80 ? 6.312 7.141 2.965 1.00 92.75 80 PHE A C 1
ATOM 585 O O . PHE A 1 80 ? 5.249 7.458 3.499 1.00 92.75 80 PHE A O 1
ATOM 592 N N . ASN A 1 81 ? 6.994 7.990 2.191 1.00 92.19 81 ASN A N 1
ATOM 593 C CA . ASN A 1 81 ? 6.536 9.372 1.984 1.00 92.19 81 ASN A CA 1
ATOM 594 C C . ASN A 1 81 ? 5.217 9.428 1.196 1.00 92.19 81 ASN A C 1
ATOM 596 O O . ASN A 1 81 ? 4.317 10.189 1.525 1.00 92.19 81 ASN A O 1
ATOM 600 N N . ASP A 1 82 ? 5.102 8.591 0.160 1.00 93.94 82 ASP A N 1
ATOM 601 C CA . ASP A 1 82 ? 3.961 8.543 -0.754 1.00 93.94 82 ASP A CA 1
ATOM 602 C C . ASP A 1 82 ? 3.839 7.168 -1.424 1.00 93.94 82 ASP A C 1
ATOM 604 O O . ASP A 1 82 ? 4.742 6.330 -1.381 1.00 93.94 82 ASP A O 1
AT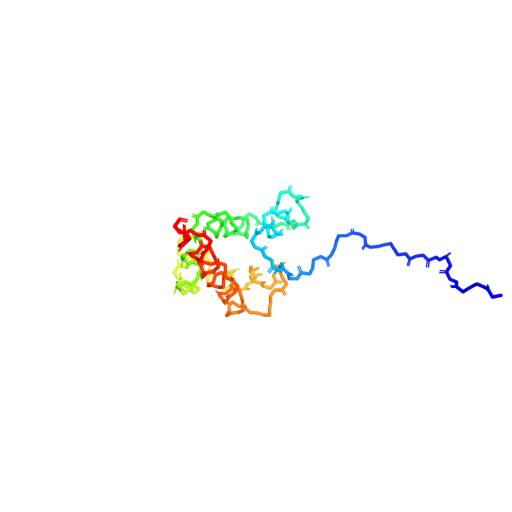OM 608 N N . PHE A 1 83 ? 2.760 6.977 -2.186 1.00 94.44 83 PHE A N 1
ATOM 609 C CA . PHE A 1 83 ? 2.563 5.795 -3.028 1.00 94.44 83 PHE A CA 1
ATOM 610 C C . PHE A 1 83 ? 3.715 5.530 -4.021 1.00 94.44 83 PHE A C 1
ATOM 612 O O . PHE A 1 83 ? 4.036 4.376 -4.299 1.00 94.44 83 PHE A O 1
ATOM 619 N N . ARG A 1 84 ? 4.359 6.577 -4.557 1.00 95.12 84 ARG A N 1
ATOM 620 C CA . ARG A 1 84 ? 5.502 6.424 -5.481 1.00 95.12 84 ARG A CA 1
ATOM 621 C C . ARG A 1 84 ? 6.699 5.747 -4.811 1.00 95.12 84 ARG A C 1
ATOM 623 O O . ARG A 1 84 ? 7.347 4.910 -5.430 1.00 95.12 84 ARG A O 1
ATOM 630 N N . ASP A 1 85 ? 6.947 6.084 -3.551 1.00 95.69 85 ASP A N 1
ATOM 631 C CA . ASP A 1 85 ? 8.052 5.547 -2.760 1.00 95.69 85 ASP A CA 1
ATOM 632 C C . ASP A 1 85 ? 7.803 4.075 -2.375 1.00 95.69 85 ASP A C 1
ATOM 634 O O . ASP A 1 85 ? 8.687 3.228 -2.519 1.00 95.69 85 ASP A O 1
ATOM 638 N N . LEU A 1 86 ? 6.552 3.735 -2.035 1.00 95.44 86 LEU A N 1
ATOM 639 C CA . LEU A 1 86 ? 6.101 2.345 -1.889 1.00 95.44 86 LEU A CA 1
ATOM 640 C C . LEU A 1 86 ? 6.298 1.545 -3.191 1.00 95.44 86 LEU A C 1
ATOM 642 O O . LEU A 1 86 ? 6.811 0.428 -3.170 1.00 95.44 86 LEU A O 1
ATOM 646 N N . LYS A 1 87 ? 5.912 2.111 -4.341 1.00 95.94 87 LYS A N 1
ATOM 647 C CA . LYS A 1 87 ? 6.055 1.456 -5.650 1.00 95.94 87 LYS A CA 1
ATOM 648 C C . LYS A 1 87 ? 7.522 1.156 -5.972 1.00 95.94 87 LYS A C 1
ATOM 650 O O . LYS A 1 87 ? 7.833 0.035 -6.371 1.00 95.94 87 LYS A O 1
ATOM 655 N N . ALA A 1 88 ? 8.417 2.118 -5.742 1.00 96.06 88 ALA A N 1
ATOM 656 C CA . ALA A 1 88 ? 9.856 1.949 -5.943 1.00 96.06 88 ALA A CA 1
ATOM 657 C C . ALA A 1 88 ? 10.438 0.823 -5.070 1.00 96.06 88 ALA A C 1
ATOM 659 O O . ALA A 1 88 ? 11.220 0.007 -5.556 1.00 96.06 88 ALA A O 1
ATOM 660 N N . PHE A 1 89 ? 10.000 0.717 -3.812 1.00 95.81 89 PHE A N 1
ATOM 661 C CA . PHE A 1 89 ? 10.393 -0.374 -2.917 1.00 95.81 89 PHE A CA 1
ATOM 662 C C . PHE A 1 89 ? 10.021 -1.757 -3.477 1.00 95.81 89 PHE A C 1
ATOM 664 O O . PHE A 1 89 ? 10.869 -2.648 -3.553 1.00 95.81 89 PHE A O 1
ATOM 671 N N . PHE A 1 90 ? 8.783 -1.932 -3.952 1.00 95.69 90 PHE A N 1
ATOM 672 C CA . PHE A 1 90 ? 8.355 -3.200 -4.555 1.00 95.69 90 PHE A CA 1
ATOM 673 C C . PHE A 1 90 ? 9.089 -3.507 -5.871 1.00 95.69 90 PHE A C 1
ATOM 675 O O . PHE A 1 90 ? 9.464 -4.654 -6.112 1.00 95.69 90 PHE A O 1
ATOM 682 N N . GLN A 1 91 ? 9.363 -2.498 -6.703 1.00 95.56 91 GLN A N 1
ATOM 683 C CA . GLN A 1 91 ? 10.168 -2.661 -7.921 1.00 95.56 91 GLN A CA 1
ATOM 684 C C . GLN A 1 91 ? 11.598 -3.123 -7.610 1.00 95.56 91 GLN A C 1
ATOM 686 O O . GLN A 1 91 ? 12.105 -4.046 -8.251 1.00 95.56 91 GLN A O 1
ATOM 691 N N . GLN A 1 92 ? 12.236 -2.513 -6.607 1.00 94.94 92 GLN A N 1
ATOM 692 C CA . GLN A 1 92 ? 13.578 -2.878 -6.159 1.00 94.94 92 GLN A CA 1
ATOM 693 C C . GLN A 1 92 ? 13.613 -4.313 -5.621 1.00 94.94 92 GLN A C 1
ATOM 695 O O . GLN A 1 92 ? 14.526 -5.069 -5.963 1.00 94.94 92 GLN A O 1
ATOM 700 N N . HIS A 1 93 ? 12.5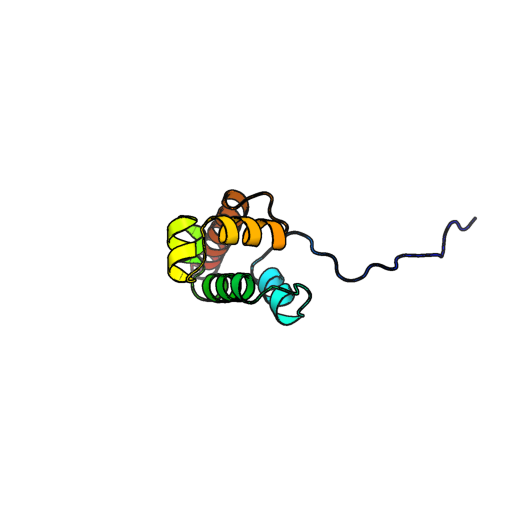96 -4.712 -4.848 1.00 92.69 93 HIS A N 1
ATOM 701 C CA . HIS A 1 93 ? 12.457 -6.081 -4.356 1.00 92.69 93 HIS A CA 1
ATOM 702 C C . HIS A 1 93 ? 12.375 -7.098 -5.501 1.00 92.69 93 HIS A C 1
ATOM 704 O O . HIS A 1 93 ? 13.119 -8.077 -5.497 1.00 92.69 93 HIS A O 1
ATOM 710 N N . LEU A 1 94 ? 11.528 -6.854 -6.506 1.00 92.50 94 LEU A N 1
ATOM 711 C CA . LEU A 1 94 ? 11.384 -7.750 -7.660 1.00 92.50 94 LEU A CA 1
ATOM 712 C C . LEU A 1 94 ? 12.655 -7.818 -8.510 1.00 92.50 94 LEU A C 1
ATOM 714 O O . LEU A 1 94 ? 13.026 -8.892 -8.985 1.00 92.50 94 LEU A O 1
ATOM 718 N N . ARG A 1 95 ? 13.357 -6.690 -8.674 1.00 92.44 95 ARG A N 1
ATOM 719 C CA . ARG A 1 95 ? 14.654 -6.653 -9.358 1.00 92.44 95 ARG A CA 1
ATOM 720 C C . ARG A 1 95 ? 15.689 -7.509 -8.631 1.00 92.44 95 ARG A C 1
ATOM 722 O O . ARG A 1 95 ? 16.379 -8.286 -9.283 1.00 92.44 95 ARG A O 1
ATOM 729 N N . ASN A 1 96 ? 15.764 -7.394 -7.305 1.00 89.31 96 ASN A N 1
ATOM 730 C CA . ASN A 1 96 ? 16.668 -8.202 -6.491 1.00 89.31 96 ASN A CA 1
ATOM 731 C C . ASN A 1 96 ? 16.282 -9.691 -6.549 1.00 89.31 96 ASN A C 1
ATOM 733 O O . ASN A 1 96 ? 17.120 -10.534 -6.841 1.00 89.31 96 ASN A O 1
ATOM 737 N N . ALA A 1 97 ? 14.995 -10.022 -6.402 1.00 85.62 97 ALA A N 1
ATOM 738 C CA . ALA A 1 97 ? 14.493 -11.398 -6.489 1.00 85.62 97 ALA A CA 1
ATOM 739 C C . ALA A 1 97 ? 14.853 -12.089 -7.819 1.00 85.62 97 ALA A C 1
ATOM 741 O O . ALA A 1 97 ? 15.220 -13.267 -7.841 1.00 85.62 97 ALA A O 1
ATOM 742 N N . ARG A 1 98 ? 14.806 -11.346 -8.931 1.00 85.69 98 ARG A N 1
ATOM 743 C CA . ARG A 1 98 ? 15.224 -11.842 -10.248 1.00 85.69 98 ARG A CA 1
ATOM 744 C C . ARG A 1 98 ? 16.732 -12.082 -10.346 1.00 85.69 98 ARG A C 1
ATOM 746 O O . ARG A 1 98 ? 17.142 -12.992 -11.048 1.00 85.69 98 ARG A O 1
ATOM 753 N N . MET A 1 99 ? 17.556 -11.286 -9.668 1.00 76.75 99 MET A N 1
ATOM 754 C CA . MET A 1 99 ? 19.013 -11.469 -9.674 1.00 76.75 99 MET A CA 1
ATOM 755 C C . MET A 1 99 ? 19.435 -12.718 -8.894 1.00 76.75 99 MET A C 1
ATOM 757 O O . MET A 1 99 ? 20.302 -13.448 -9.353 1.00 76.75 99 MET A O 1
ATOM 761 N N . ILE A 1 100 ? 18.780 -13.005 -7.765 1.00 72.38 100 ILE A N 1
ATOM 762 C CA . ILE A 1 100 ? 19.089 -14.178 -6.927 1.00 72.38 100 ILE A CA 1
ATOM 763 C C . ILE A 1 100 ? 18.726 -15.489 -7.648 1.00 72.38 100 ILE A C 1
ATOM 765 O O . ILE A 1 100 ? 19.398 -16.499 -7.477 1.00 72.38 100 ILE A O 1
ATOM 769 N N . SER A 1 101 ? 17.679 -15.473 -8.479 1.00 64.06 101 SER A N 1
ATOM 770 C CA . SER A 1 101 ? 17.259 -16.629 -9.287 1.00 64.06 101 SER A CA 1
ATOM 771 C C . SER A 1 101 ? 18.002 -16.766 -10.622 1.00 64.06 101 SER A C 1
ATOM 773 O O . SER A 1 101 ? 17.839 -17.778 -11.295 1.00 64.06 101 SER A O 1
ATOM 775 N N . ALA A 1 102 ? 18.815 -15.777 -11.010 1.00 59.59 102 ALA A N 1
ATOM 776 C CA . ALA A 1 102 ? 19.553 -15.758 -12.275 1.00 59.59 102 ALA A CA 1
ATOM 777 C C . ALA A 1 102 ? 21.022 -16.216 -12.151 1.00 59.59 102 ALA A C 1
ATOM 779 O O . ALA A 1 102 ? 21.816 -15.940 -13.049 1.00 59.59 102 ALA A O 1
ATOM 780 N N . SER A 1 103 ? 21.390 -16.909 -11.068 1.00 42.31 103 SER A N 1
ATOM 781 C CA . SER A 1 103 ? 22.695 -17.573 -10.954 1.00 42.31 103 SER A CA 1
ATOM 782 C C . SER A 1 103 ? 22.579 -19.039 -11.415 1.00 42.31 103 SER A C 1
ATOM 784 O O . SER A 1 103 ? 21.677 -19.717 -10.918 1.00 42.31 103 SER A O 1
ATOM 786 N N . PRO A 1 104 ? 23.422 -19.510 -12.359 1.00 53.75 104 PRO A N 1
ATOM 787 C CA . PRO A 1 104 ? 23.449 -20.898 -12.838 1.00 53.75 104 PRO A CA 1
ATOM 788 C C . PRO A 1 104 ? 23.959 -21.892 -11.788 1.00 53.75 104 PRO A C 1
ATOM 790 O O . PRO A 1 104 ? 24.679 -21.456 -10.857 1.00 53.75 104 PRO A O 1
#

Secondary structure (DSSP, 8-state):
--------------PPPSSHHHHHHHHHTT-S---HHHHHHHHHHHH-HHHHHHS-HHHHHHHHTS-HHHHHHHHHHTT-SSHHHHHHHHHHHHHHHHHHTT--